Protein AF-A0AAV3X6E5-F1 (afdb_monomer_lite)

pLDDT: mean 85.11, std 15.81, range [45.75, 98.31]

InterPro domains:
  IPR008024 YiaAB two helix [PF05360] (26-78)
  IPR038972 Inner membrane protein YiaA-like [PTHR37290] (14-85)

Radius of gyration: 26.8 Å; chains: 1; bounding box: 72×26×72 Å

Secondary structure (DSSP, 8-state):
--------------------PPPHHHHHHHHHHHHHHHHHHHHHHHH-SS-HHHHHHHHHHHHHHHHHHHHHHHHHHHHHHHHHHHHHHHHHHHHHHHHHT----

Foldseek 3Di:
DDDDPPDDPPDDPLPPPPPDDDDPVVVVVVVVVVCCVLVVQLVVLVPDPDDPVVSVVVVCVSVVVVVVVVVVVVVVVVVVVVVVVVVSVVSVVVVVVCVVPVPPD

Structure (mmCIF, N/CA/C/O backbone):
data_AF-A0AAV3X6E5-F1
#
_entry.id   AF-A0AAV3X6E5-F1
#
loop_
_atom_site.group_PDB
_atom_site.id
_atom_site.type_symbol
_atom_site.label_atom_id
_atom_site.label_alt_id
_atom_site.label_comp_id
_atom_site.label_asym_id
_atom_site.label_entity_id
_atom_site.label_seq_id
_atom_site.pdbx_PDB_ins_code
_atom_site.Cartn_x
_atom_site.Cartn_y
_atom_site.Cartn_z
_atom_site.occupancy
_atom_site.B_iso_or_equiv
_atom_site.auth_seq_id
_atom_site.auth_comp_id
_atom_site.auth_asym_id
_atom_site.auth_atom_id
_atom_site.pdbx_PDB_model_num
ATOM 1 N N . MET A 1 1 ? -55.023 10.801 42.285 1.00 50.31 1 MET A N 1
ATOM 2 C CA . MET A 1 1 ? -53.766 10.156 42.726 1.00 50.31 1 MET A CA 1
ATOM 3 C C . MET A 1 1 ? -52.941 9.845 41.483 1.00 50.31 1 MET A C 1
ATOM 5 O O . MET A 1 1 ? -53.513 9.258 40.571 1.00 50.31 1 MET A O 1
ATOM 9 N N . PRO A 1 2 ? -51.678 10.292 41.381 1.00 59.62 2 PRO A N 1
ATOM 10 C CA . PRO A 1 2 ? -50.858 10.106 40.189 1.00 59.62 2 PRO A CA 1
ATOM 11 C C . PRO A 1 2 ? -50.131 8.758 40.267 1.00 59.62 2 PRO A C 1
ATOM 13 O O . PRO A 1 2 ? -49.518 8.453 41.285 1.00 59.62 2 PRO A O 1
ATOM 16 N N . THR A 1 3 ? -50.178 7.946 39.213 1.00 57.16 3 THR A N 1
ATOM 17 C CA . THR A 1 3 ? -49.302 6.772 39.085 1.00 57.16 3 THR A 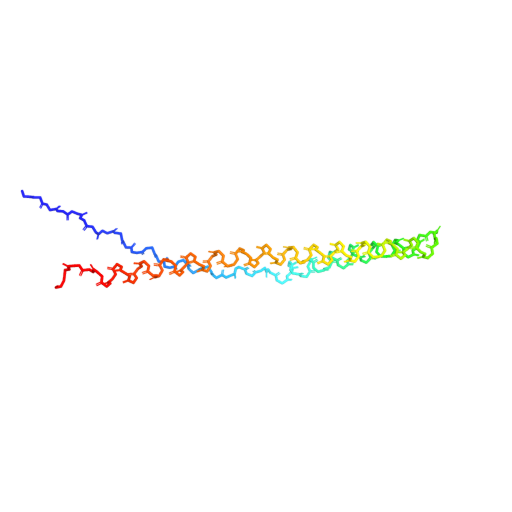CA 1
ATOM 18 C C . THR A 1 3 ? -48.313 7.028 37.960 1.00 57.16 3 THR A C 1
ATOM 20 O O . THR A 1 3 ? -48.637 7.059 36.776 1.00 57.16 3 THR A O 1
ATOM 23 N N . THR A 1 4 ? -47.088 7.291 38.389 1.00 53.00 4 THR A N 1
ATOM 24 C CA . THR A 1 4 ? -45.866 7.470 37.618 1.00 53.00 4 THR A CA 1
ATOM 25 C C . THR A 1 4 ? -45.574 6.241 36.752 1.00 53.00 4 THR A C 1
ATOM 27 O O . THR A 1 4 ? -45.124 5.215 37.253 1.00 53.00 4 THR A O 1
ATOM 30 N N . GLN A 1 5 ? -45.783 6.358 35.439 1.00 56.62 5 GLN A N 1
ATOM 31 C CA . GLN A 1 5 ? -45.262 5.444 34.407 1.00 56.62 5 GLN A CA 1
ATOM 32 C C . GLN A 1 5 ? -43.782 5.749 34.112 1.00 56.62 5 GLN A C 1
ATOM 34 O O . GLN A 1 5 ? -43.372 5.993 32.977 1.00 56.62 5 GLN A O 1
ATOM 39 N N . THR A 1 6 ? -42.965 5.797 35.157 1.00 60.34 6 THR A N 1
ATOM 40 C CA . THR A 1 6 ? -41.515 5.904 35.032 1.00 60.34 6 THR A CA 1
ATOM 41 C C . THR A 1 6 ? -40.927 4.494 34.914 1.00 60.34 6 THR A C 1
ATOM 43 O O . THR A 1 6 ? -41.321 3.585 35.636 1.00 60.34 6 THR A O 1
ATOM 46 N N . TYR A 1 7 ? -39.955 4.336 34.007 1.00 55.59 7 TYR A N 1
ATOM 47 C CA . TYR A 1 7 ? -39.039 3.187 33.883 1.00 55.59 7 TYR A CA 1
ATOM 48 C C . TYR A 1 7 ? -39.488 1.964 33.056 1.00 55.59 7 TYR A C 1
ATOM 50 O O . TYR A 1 7 ? -39.488 0.833 33.528 1.00 55.59 7 TYR A O 1
ATOM 58 N N . ARG A 1 8 ? -39.685 2.140 31.741 1.00 57.09 8 ARG A N 1
ATOM 59 C CA . ARG A 1 8 ? -39.415 1.062 30.763 1.00 57.09 8 ARG A CA 1
ATOM 60 C C . ARG A 1 8 ? -38.483 1.542 29.650 1.00 57.09 8 ARG A C 1
ATOM 62 O O . ARG A 1 8 ? -38.814 1.503 28.472 1.00 57.09 8 ARG A O 1
ATOM 69 N N . LYS A 1 9 ? -37.278 1.975 30.023 1.00 52.62 9 LYS A N 1
ATOM 70 C CA . LYS A 1 9 ? -36.121 1.902 29.123 1.00 52.62 9 LYS A CA 1
ATOM 71 C C . LYS A 1 9 ? -35.418 0.591 29.455 1.00 52.62 9 LYS A C 1
ATOM 73 O O . LYS A 1 9 ? -34.484 0.561 30.245 1.00 52.62 9 LYS A O 1
ATOM 78 N N . ALA A 1 10 ? -35.953 -0.507 28.921 1.00 59.31 10 ALA A N 1
ATOM 79 C CA . ALA A 1 10 ? -35.198 -1.750 28.851 1.00 59.31 10 ALA A CA 1
ATOM 80 C C . ALA A 1 10 ? -33.848 -1.401 28.210 1.00 59.31 10 ALA A C 1
ATOM 82 O O . ALA A 1 10 ? -33.834 -0.775 27.144 1.00 59.31 10 ALA A O 1
ATOM 83 N N . GLY A 1 11 ? -32.752 -1.689 28.918 1.00 54.25 11 GLY A N 1
ATOM 84 C CA . GLY A 1 11 ? -31.398 -1.427 28.450 1.00 54.25 11 GLY A CA 1
ATOM 85 C C . GLY A 1 11 ? -31.273 -1.879 27.003 1.00 54.25 11 GLY A C 1
ATOM 86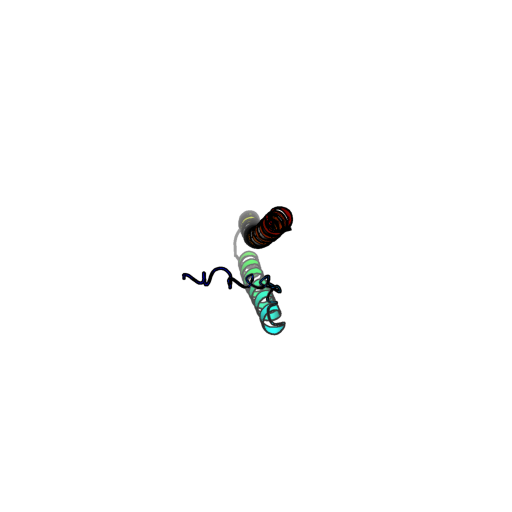 O O . GLY A 1 11 ? -31.710 -2.979 26.655 1.00 54.25 11 GLY A O 1
ATOM 87 N N . LYS A 1 12 ? -30.764 -0.992 26.140 1.00 57.88 12 LYS A N 1
ATOM 88 C CA . LYS A 1 12 ? -30.438 -1.362 24.761 1.00 57.88 12 LYS A CA 1
ATOM 89 C C . LYS A 1 12 ? -29.575 -2.625 24.864 1.00 57.88 12 LYS A C 1
ATOM 91 O O . LYS A 1 12 ? -28.555 -2.560 25.547 1.00 57.88 12 LYS A O 1
ATOM 96 N N . PRO A 1 13 ? -29.976 -3.759 24.264 1.00 56.97 13 PRO A N 1
ATOM 97 C CA . PRO A 1 13 ? -29.143 -4.948 24.307 1.00 56.97 13 PRO A CA 1
ATOM 98 C C . PRO A 1 13 ? -27.778 -4.569 23.739 1.00 56.97 13 PRO A C 1
ATOM 100 O O . PRO A 1 13 ? -27.731 -3.896 22.705 1.00 56.97 13 PRO A O 1
ATOM 103 N N . MET A 1 14 ? -26.698 -4.963 24.425 1.00 59.47 14 MET A N 1
ATOM 104 C CA . MET A 1 14 ? -25.329 -4.784 23.941 1.00 59.47 14 MET A CA 1
ATOM 105 C C . MET A 1 14 ? -25.289 -5.205 22.471 1.00 59.47 14 MET A C 1
ATOM 107 O O . MET A 1 14 ? -25.445 -6.388 22.157 1.00 59.47 14 MET A O 1
ATOM 111 N N . GLN A 1 15 ? -25.154 -4.236 21.560 1.00 64.06 15 GLN A N 1
ATOM 112 C CA . GLN A 1 15 ? -25.094 -4.527 20.135 1.00 64.06 15 GLN A CA 1
ATOM 113 C C . GLN A 1 15 ? -23.830 -5.349 19.896 1.00 64.06 15 GLN A C 1
ATOM 115 O O . GLN A 1 15 ? -22.709 -4.839 19.926 1.00 64.06 15 GLN A O 1
ATOM 120 N N . ASN A 1 16 ? -24.014 -6.652 19.691 1.00 57.66 16 ASN A N 1
ATOM 121 C CA . ASN A 1 16 ? -22.951 -7.548 19.274 1.00 57.66 16 ASN A CA 1
ATOM 122 C C . ASN A 1 16 ? -22.565 -7.183 17.839 1.00 57.66 16 ASN A C 1
ATOM 124 O O . ASN A 1 16 ? -23.138 -7.682 16.875 1.00 57.66 16 ASN A O 1
ATOM 128 N N . LEU A 1 17 ? -21.587 -6.288 17.699 1.00 62.53 17 LEU A N 1
ATOM 129 C CA . LEU A 1 17 ? -20.875 -6.070 16.446 1.00 62.53 17 LEU A CA 1
ATOM 130 C C . LEU A 1 17 ? -19.970 -7.280 16.199 1.00 62.53 17 LEU A C 1
ATOM 132 O O . LEU A 1 17 ? -18.761 -7.221 16.416 1.00 62.53 17 LEU A O 1
ATOM 136 N N . THR A 1 18 ? -20.551 -8.401 15.775 1.00 69.56 18 THR A N 1
ATOM 137 C CA . THR A 1 18 ? -19.764 -9.464 15.151 1.00 69.56 18 THR A CA 1
ATOM 138 C C . THR A 1 18 ? -19.088 -8.869 13.917 1.00 69.56 18 THR A C 1
ATOM 140 O O . THR A 1 18 ? -19.796 -8.315 13.070 1.00 69.56 18 THR A O 1
ATOM 143 N N . PRO A 1 19 ? -17.749 -8.933 13.797 1.00 6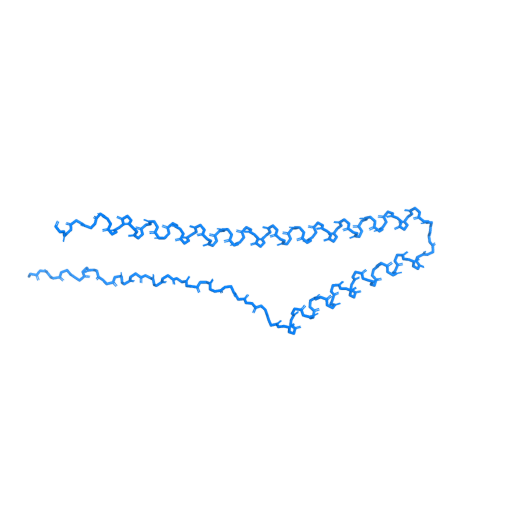9.50 19 PRO A N 1
ATOM 144 C CA . PRO A 1 19 ? -17.064 -8.459 12.605 1.00 69.50 19 PRO A CA 1
ATOM 145 C C . PRO A 1 19 ? -17.649 -9.163 11.380 1.00 69.50 19 PRO A C 1
ATOM 147 O O . PRO A 1 19 ? -17.593 -10.391 11.286 1.00 69.50 19 PRO A O 1
ATOM 150 N N . GLN A 1 20 ? -18.248 -8.399 10.464 1.00 78.00 20 GLN A N 1
ATOM 151 C CA . GLN A 1 20 ? -18.723 -8.953 9.203 1.00 78.00 20 GLN A CA 1
ATOM 152 C C . GLN A 1 20 ? -17.499 -9.397 8.404 1.00 78.00 20 GLN A C 1
ATOM 154 O O . GLN A 1 20 ? -16.641 -8.581 8.068 1.00 78.00 20 GLN A O 1
ATOM 159 N N . LYS A 1 21 ? -17.395 -10.703 8.157 1.00 84.94 21 LYS A N 1
ATOM 160 C CA . LYS A 1 21 ? -16.353 -11.277 7.310 1.00 84.94 21 LYS A CA 1
ATOM 161 C C . LYS A 1 21 ? -16.831 -11.266 5.867 1.00 84.94 21 LYS A C 1
ATOM 163 O O . LYS A 1 21 ? -17.959 -11.670 5.591 1.00 84.94 21 LYS A O 1
ATOM 168 N N . ASP A 1 22 ? -15.961 -10.833 4.967 1.00 92.25 22 ASP A N 1
ATOM 169 C CA . ASP A 1 22 ? -16.221 -10.914 3.535 1.00 92.25 22 ASP A CA 1
ATOM 170 C C . ASP A 1 22 ? -16.272 -12.378 3.070 1.00 92.25 22 ASP A C 1
ATOM 172 O O . ASP A 1 22 ? -15.639 -13.265 3.651 1.00 92.25 22 ASP A O 1
ATOM 176 N N . THR A 1 23 ? -17.024 -12.644 2.002 1.00 96.06 23 THR A N 1
ATOM 177 C CA . THR A 1 23 ? -17.103 -13.979 1.394 1.00 96.06 23 THR A CA 1
ATOM 178 C C . THR A 1 23 ? -15.752 -14.386 0.797 1.00 96.06 23 THR A C 1
ATOM 180 O O . THR A 1 23 ? -15.045 -13.559 0.225 1.00 96.06 23 THR A O 1
ATOM 183 N N . ALA A 1 24 ? -15.419 -15.681 0.840 1.00 95.12 24 ALA A N 1
ATOM 184 C CA . ALA A 1 24 ? -14.180 -16.212 0.260 1.00 95.12 24 ALA A CA 1
ATOM 185 C C . ALA A 1 24 ? -13.981 -15.817 -1.218 1.00 95.12 24 ALA A C 1
ATOM 187 O O . ALA A 1 24 ? -12.876 -15.453 -1.611 1.00 95.12 24 ALA A O 1
ATOM 188 N N . ALA A 1 25 ? -15.055 -15.812 -2.016 1.00 96.44 25 ALA A N 1
ATOM 189 C CA . ALA A 1 25 ? -15.020 -15.376 -3.414 1.00 96.44 25 ALA A CA 1
ATOM 190 C C . ALA A 1 25 ? -14.563 -13.913 -3.567 1.00 96.44 25 ALA A C 1
ATOM 192 O O . ALA A 1 25 ? -13.719 -13.616 -4.411 1.00 96.44 25 ALA A O 1
ATOM 193 N N . TRP A 1 26 ? -15.063 -13.014 -2.713 1.00 97.06 26 TRP A N 1
ATOM 194 C CA . TRP A 1 26 ? -14.664 -11.605 -2.716 1.00 97.06 26 TRP A CA 1
ATOM 195 C C . TRP A 1 26 ? -13.196 -11.434 -2.324 1.00 97.06 26 TRP A C 1
ATOM 197 O O . TRP A 1 26 ? -12.456 -10.707 -2.982 1.00 97.06 26 TRP A O 1
ATOM 207 N N . ILE A 1 27 ? -12.747 -12.160 -1.296 1.00 96.31 27 ILE A N 1
ATOM 208 C CA . ILE A 1 27 ? -11.345 -12.141 -0.859 1.00 96.31 27 ILE A CA 1
ATOM 209 C C . ILE A 1 27 ? -10.425 -12.550 -2.017 1.00 96.31 27 ILE A C 1
ATOM 211 O O . ILE A 1 27 ? -9.453 -11.853 -2.304 1.00 96.31 27 ILE A O 1
ATOM 215 N N . ILE A 1 28 ? -10.755 -13.635 -2.724 1.00 97.75 28 ILE A N 1
ATOM 216 C CA . ILE A 1 28 ? -9.986 -14.100 -3.888 1.00 97.75 28 ILE A CA 1
ATOM 217 C C . ILE A 1 28 ? -9.964 -13.039 -4.994 1.00 97.75 28 ILE A C 1
ATOM 219 O O . ILE A 1 28 ? -8.899 -12.759 -5.541 1.00 97.75 28 ILE A O 1
ATOM 223 N N . GLN A 1 29 ? -11.104 -12.414 -5.303 1.00 98.00 29 GLN A N 1
ATOM 224 C CA . GLN A 1 29 ? -11.189 -11.368 -6.326 1.00 98.00 29 GLN A CA 1
ATOM 225 C C . GLN A 1 29 ? -10.294 -10.164 -6.002 1.00 98.00 29 GLN A C 1
ATOM 227 O O . GLN A 1 29 ? -9.600 -9.657 -6.888 1.00 98.00 29 GLN A O 1
ATOM 232 N N . VAL A 1 30 ? -10.294 -9.703 -4.750 1.00 96.69 30 VAL A N 1
ATOM 233 C CA . VAL A 1 30 ? -9.452 -8.582 -4.308 1.00 96.69 30 VAL A CA 1
ATOM 234 C C . VAL A 1 30 ? -7.971 -8.920 -4.489 1.00 96.69 30 VAL A C 1
ATOM 236 O O . VAL A 1 30 ? -7.232 -8.127 -5.075 1.00 96.69 30 VAL A O 1
ATOM 239 N N . TRP A 1 31 ? -7.545 -10.115 -4.071 1.00 97.44 31 TRP A N 1
ATOM 240 C CA . TRP A 1 31 ? -6.164 -10.574 -4.255 1.00 97.44 31 TRP A CA 1
ATOM 241 C C . TRP A 1 31 ? -5.778 -10.711 -5.728 1.00 97.44 31 TRP A C 1
ATOM 243 O O . TRP A 1 31 ? -4.717 -10.233 -6.128 1.00 97.44 31 TRP A O 1
ATOM 253 N N . ALA A 1 32 ? -6.644 -11.307 -6.547 1.00 98.19 32 ALA A N 1
ATOM 254 C CA . ALA A 1 32 ? -6.411 -11.452 -7.980 1.00 98.19 32 ALA A CA 1
ATOM 255 C C . ALA A 1 32 ? -6.259 -10.085 -8.666 1.00 98.19 32 ALA A C 1
ATOM 257 O O . ALA A 1 32 ? -5.325 -9.882 -9.440 1.00 98.19 32 ALA A O 1
ATOM 258 N N . SER A 1 33 ? -7.128 -9.128 -8.331 1.00 97.75 33 SER A N 1
ATOM 259 C CA . SER A 1 33 ? -7.101 -7.772 -8.895 1.00 97.75 33 SER A CA 1
ATOM 260 C C . SER A 1 33 ? -5.832 -7.018 -8.496 1.00 97.75 33 SER A C 1
ATOM 262 O O . SER A 1 33 ? -5.219 -6.345 -9.325 1.00 97.75 33 SER A O 1
ATOM 264 N N . PHE A 1 34 ? -5.407 -7.158 -7.238 1.00 97.56 34 PHE A N 1
ATOM 265 C CA . PHE A 1 34 ? -4.175 -6.553 -6.744 1.00 97.56 34 PHE A CA 1
ATOM 266 C C . PHE A 1 34 ? -2.938 -7.112 -7.458 1.00 97.56 34 PHE A C 1
ATOM 268 O O . PHE A 1 34 ? -2.131 -6.339 -7.972 1.00 97.56 34 PHE A O 1
ATOM 275 N N . ILE A 1 35 ? -2.816 -8.443 -7.543 1.00 98.00 35 ILE A N 1
ATOM 276 C CA . ILE A 1 35 ? -1.687 -9.109 -8.209 1.00 98.00 35 ILE A CA 1
ATOM 277 C C . ILE A 1 35 ? -1.646 -8.739 -9.692 1.00 98.00 35 ILE A C 1
ATOM 279 O O . ILE A 1 35 ? -0.576 -8.424 -10.210 1.00 98.00 35 ILE A O 1
ATOM 283 N N . LEU A 1 36 ? -2.800 -8.725 -10.364 1.00 98.31 36 LEU A N 1
ATOM 284 C CA . LEU A 1 36 ? -2.887 -8.363 -11.775 1.00 98.31 36 LEU A CA 1
ATOM 285 C C . LEU A 1 36 ? -2.467 -6.907 -12.012 1.00 98.31 36 LEU A C 1
ATOM 287 O O . LEU A 1 36 ? -1.665 -6.645 -12.902 1.00 98.31 36 LEU A O 1
ATOM 291 N N . SER A 1 37 ? -2.955 -5.967 -11.199 1.00 97.81 37 SER A N 1
ATOM 292 C CA . SER A 1 37 ? -2.624 -4.540 -11.323 1.00 97.81 37 SER A CA 1
ATOM 293 C C . SER A 1 37 ? -1.145 -4.256 -11.034 1.00 97.81 37 SER A C 1
ATOM 295 O O . SER A 1 37 ? -0.442 -3.649 -11.851 1.00 97.81 37 SER A O 1
ATOM 297 N N . PHE A 1 38 ? -0.641 -4.749 -9.899 1.00 98.06 38 PHE A N 1
ATOM 298 C CA . PHE A 1 38 ? 0.758 -4.582 -9.510 1.00 98.06 38 PHE A CA 1
ATOM 299 C C . PHE A 1 38 ? 1.699 -5.256 -10.514 1.00 98.06 38 PHE A C 1
ATOM 301 O O . PHE A 1 38 ? 2.653 -4.636 -10.984 1.00 98.06 38 PHE A O 1
ATOM 308 N N . GLY A 1 39 ? 1.393 -6.500 -10.893 1.00 97.94 39 GLY A N 1
ATOM 309 C CA . GLY A 1 39 ? 2.165 -7.279 -11.856 1.00 97.94 39 GLY A CA 1
ATOM 310 C C . GLY A 1 39 ? 2.172 -6.654 -13.247 1.00 97.94 39 GLY A C 1
ATOM 311 O O . GLY A 1 39 ? 3.238 -6.520 -13.840 1.00 97.94 39 GLY A O 1
ATOM 312 N N . SER A 1 40 ? 1.020 -6.194 -13.746 1.00 98.06 40 SER A N 1
ATOM 313 C CA . SER A 1 40 ? 0.928 -5.502 -15.038 1.00 98.06 40 SER A CA 1
ATOM 314 C C . SER A 1 40 ? 1.751 -4.215 -15.050 1.00 98.06 40 SER A C 1
ATOM 316 O O . SER A 1 40 ? 2.433 -3.930 -16.033 1.00 98.06 40 SER A O 1
ATOM 318 N N . THR A 1 41 ? 1.729 -3.442 -13.961 1.00 97.75 41 THR A N 1
ATOM 319 C CA . THR A 1 41 ? 2.513 -2.202 -13.862 1.00 97.75 41 THR A CA 1
ATOM 320 C C . THR A 1 41 ? 4.010 -2.501 -13.800 1.00 97.75 41 THR A C 1
ATOM 322 O O . THR A 1 41 ? 4.791 -1.901 -14.537 1.00 97.75 41 THR A O 1
ATOM 325 N N . ALA A 1 42 ? 4.420 -3.469 -12.975 1.00 97.38 42 ALA A N 1
ATOM 326 C CA . ALA A 1 42 ? 5.812 -3.901 -12.877 1.00 97.38 42 ALA A CA 1
ATOM 327 C C . ALA A 1 42 ? 6.338 -4.454 -14.214 1.00 97.38 42 ALA A C 1
ATOM 329 O O . ALA A 1 42 ? 7.452 -4.132 -14.625 1.00 97.38 42 ALA A O 1
ATOM 330 N N . MET A 1 43 ? 5.514 -5.224 -14.930 1.00 97.94 43 MET A N 1
ATOM 331 C CA . MET A 1 43 ? 5.815 -5.716 -16.273 1.00 97.94 43 MET A CA 1
ATOM 332 C C . MET A 1 43 ? 5.985 -4.560 -17.270 1.00 97.94 43 MET A C 1
ATOM 334 O O . MET A 1 43 ? 6.953 -4.547 -18.027 1.00 97.94 43 MET A O 1
ATOM 338 N N . GLY A 1 44 ? 5.108 -3.552 -17.227 1.00 96.88 44 GLY A N 1
ATOM 339 C CA . GLY A 1 44 ? 5.236 -2.342 -18.043 1.00 96.88 44 GLY A CA 1
ATOM 340 C C . GLY A 1 44 ? 6.549 -1.590 -17.796 1.00 96.88 44 GLY A C 1
ATOM 341 O O . GLY A 1 44 ? 7.215 -1.183 -18.746 1.00 96.88 44 GLY A O 1
ATOM 342 N N . ILE A 1 45 ? 6.974 -1.475 -16.534 1.00 96.50 45 ILE A N 1
ATOM 343 C CA . ILE A 1 45 ? 8.272 -0.875 -16.175 1.00 96.50 45 ILE A CA 1
ATOM 344 C C . ILE A 1 45 ? 9.435 -1.717 -16.727 1.00 96.50 45 ILE A C 1
ATOM 346 O O . ILE A 1 45 ? 10.413 -1.163 -17.235 1.00 96.50 45 ILE A O 1
ATOM 350 N N . ALA A 1 46 ? 9.339 -3.049 -16.671 1.00 95.38 46 ALA A N 1
ATOM 351 C CA . ALA A 1 46 ? 10.389 -3.941 -17.162 1.00 95.38 46 ALA A CA 1
ATOM 352 C C . ALA A 1 46 ? 10.612 -3.809 -18.680 1.00 95.38 46 ALA A C 1
ATOM 354 O O . ALA A 1 46 ? 11.763 -3.700 -19.121 1.00 95.38 46 ALA A O 1
ATOM 355 N N . TYR A 1 47 ? 9.529 -3.747 -19.463 1.00 96.81 47 TYR A N 1
ATOM 356 C CA . TYR A 1 47 ? 9.576 -3.643 -20.928 1.00 96.81 47 TYR A CA 1
ATOM 357 C C . TYR A 1 47 ? 9.800 -2.222 -21.466 1.00 96.81 47 TYR A C 1
ATOM 359 O O . TYR A 1 47 ? 9.974 -2.052 -22.672 1.00 96.81 47 TYR A O 1
ATOM 367 N N . LEU A 1 48 ? 9.843 -1.201 -20.606 1.00 95.81 48 LEU A N 1
ATOM 368 C CA . LEU A 1 48 ? 10.096 0.175 -21.031 1.00 95.81 48 LEU A CA 1
ATOM 369 C C . LEU A 1 48 ? 11.504 0.302 -21.668 1.00 95.81 48 LEU A C 1
ATOM 371 O O . LEU A 1 48 ? 12.482 -0.149 -21.060 1.00 95.81 48 LEU A O 1
ATOM 375 N N . PRO A 1 49 ? 11.664 0.918 -22.855 1.00 95.62 49 PR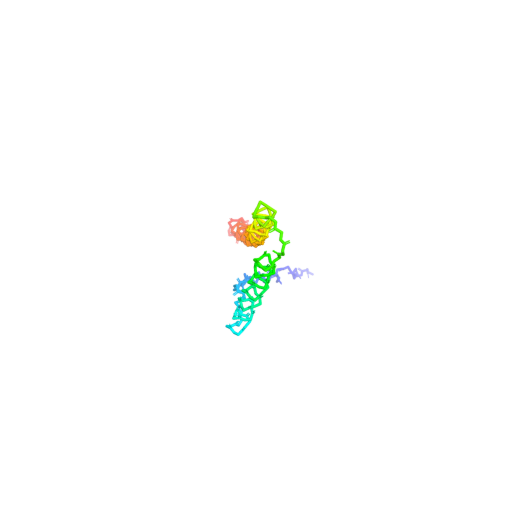O A N 1
ATOM 376 C CA . PRO A 1 49 ? 12.969 1.095 -23.497 1.00 95.62 49 PRO A CA 1
ATOM 377 C C . PRO A 1 49 ? 13.707 2.320 -22.926 1.00 95.62 49 PRO A C 1
ATOM 379 O O . PRO A 1 49 ? 13.927 3.308 -23.617 1.00 95.62 49 PRO A O 1
ATOM 382 N N . VAL A 1 50 ? 14.049 2.270 -21.636 1.00 96.19 50 VAL A N 1
ATOM 383 C CA . VAL A 1 50 ? 14.763 3.339 -20.911 1.00 96.19 50 VAL A CA 1
ATOM 384 C C . VAL A 1 50 ? 15.915 2.775 -20.080 1.00 96.19 50 VAL A C 1
ATOM 386 O O . VAL A 1 50 ? 15.984 1.566 -19.836 1.00 96.19 50 VAL A O 1
ATOM 389 N N . ASP A 1 51 ? 16.781 3.663 -19.595 1.00 96.00 51 ASP A N 1
ATOM 390 C CA . ASP A 1 51 ? 17.912 3.307 -18.741 1.00 96.00 51 ASP A CA 1
ATOM 391 C C . ASP A 1 51 ? 17.480 2.636 -17.430 1.00 96.00 51 ASP A C 1
ATOM 393 O O . ASP A 1 51 ? 16.442 2.951 -16.836 1.00 96.00 51 ASP A O 1
ATOM 397 N N . GLY A 1 52 ? 18.330 1.737 -16.925 1.00 94.81 52 GLY A N 1
ATOM 398 C CA . GLY A 1 52 ? 18.065 0.986 -15.694 1.00 94.81 52 GLY A CA 1
ATOM 399 C C . GLY A 1 52 ? 17.828 1.873 -14.468 1.00 94.81 52 GLY A C 1
ATOM 400 O O . GLY A 1 52 ? 17.022 1.525 -13.608 1.00 94.81 52 GLY A O 1
AT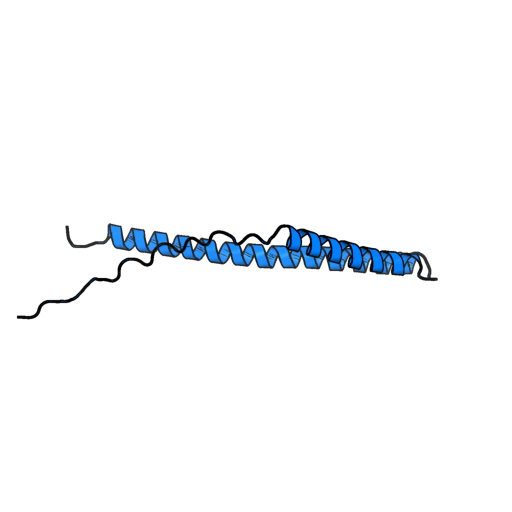OM 401 N N . TRP A 1 53 ? 18.455 3.052 -14.415 1.00 96.31 53 TRP A N 1
ATOM 402 C CA . TRP A 1 53 ? 18.241 4.027 -13.343 1.00 96.31 53 TRP A CA 1
ATOM 403 C C . TRP A 1 53 ? 16.794 4.537 -13.296 1.00 96.31 53 TRP A C 1
ATOM 405 O O . TRP A 1 53 ? 16.182 4.579 -12.229 1.00 96.31 53 TRP A O 1
ATOM 415 N N . VAL A 1 54 ? 16.216 4.865 -14.457 1.00 96.94 54 VAL A N 1
ATOM 416 C CA . VAL A 1 54 ? 14.828 5.340 -14.561 1.00 96.94 54 VAL A CA 1
ATOM 417 C C . VAL A 1 54 ? 13.860 4.227 -14.165 1.00 96.94 54 VAL A C 1
ATOM 419 O O . VAL A 1 54 ? 12.936 4.465 -13.388 1.00 96.94 54 VAL A O 1
ATOM 422 N N . LYS A 1 55 ? 14.116 2.987 -14.607 1.00 96.75 55 LYS A N 1
ATOM 423 C CA . LYS A 1 55 ? 13.336 1.815 -14.169 1.00 96.75 55 LYS A CA 1
ATOM 424 C C . LYS A 1 55 ? 13.404 1.625 -12.655 1.00 96.75 55 LYS A C 1
ATOM 426 O O . LYS A 1 55 ? 12.378 1.370 -12.028 1.00 96.75 55 LYS A O 1
ATOM 431 N N . GLY A 1 56 ? 14.590 1.790 -12.068 1.00 96.62 56 GLY A N 1
ATOM 432 C CA . GLY A 1 56 ? 14.802 1.733 -10.623 1.00 96.62 56 GLY A CA 1
ATOM 433 C C . GLY A 1 56 ? 13.994 2.793 -9.876 1.00 96.62 56 GLY A C 1
ATOM 434 O O . GLY A 1 56 ? 13.282 2.462 -8.931 1.00 96.62 56 GLY A O 1
ATOM 435 N N . PHE A 1 57 ? 14.025 4.046 -10.337 1.00 97.50 57 PHE A N 1
ATOM 436 C CA . PHE A 1 57 ? 13.221 5.131 -9.768 1.00 97.50 57 PHE A CA 1
ATOM 437 C C . PHE A 1 57 ? 11.715 4.831 -9.819 1.00 97.50 57 PHE A C 1
ATOM 439 O O . PHE A 1 57 ? 11.024 4.953 -8.807 1.00 97.50 57 PHE A O 1
ATOM 446 N N . MET A 1 58 ? 11.213 4.361 -10.966 1.00 97.56 58 MET A N 1
ATOM 447 C CA . MET A 1 58 ? 9.807 3.974 -11.116 1.00 97.56 58 MET A CA 1
ATOM 448 C C . MET A 1 58 ? 9.4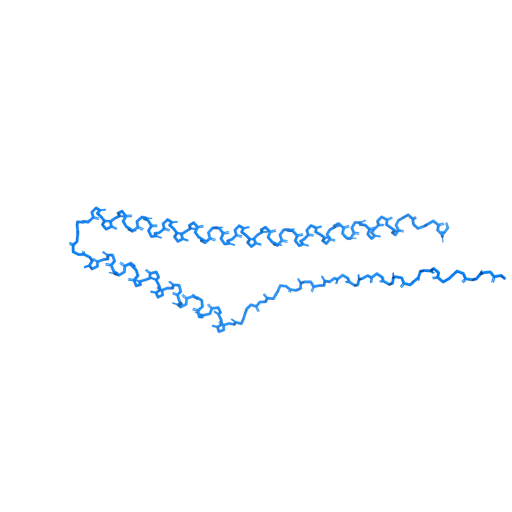33 2.788 -10.218 1.00 97.56 58 MET A C 1
ATOM 450 O O . MET A 1 58 ? 8.367 2.797 -9.606 1.00 97.56 58 MET A O 1
ATOM 454 N N . GLY A 1 59 ? 10.310 1.788 -10.095 1.00 97.25 59 GLY A N 1
ATOM 455 C CA . GLY A 1 59 ? 10.109 0.637 -9.214 1.00 97.25 59 GLY A CA 1
ATOM 456 C C . GLY A 1 59 ? 10.071 1.024 -7.733 1.00 97.25 59 GLY A C 1
ATOM 457 O O . GLY A 1 59 ? 9.194 0.565 -6.997 1.00 97.25 59 GLY A O 1
ATOM 458 N N . MET A 1 60 ? 10.967 1.915 -7.296 1.00 98.06 60 MET A N 1
ATOM 459 C CA . MET A 1 60 ? 10.935 2.477 -5.941 1.00 98.06 60 MET A CA 1
ATOM 460 C C . MET A 1 60 ? 9.627 3.232 -5.684 1.00 98.06 60 MET A C 1
ATOM 462 O O . MET A 1 60 ? 8.982 2.993 -4.668 1.00 98.06 60 MET A O 1
ATOM 466 N N . GLY A 1 61 ? 9.191 4.082 -6.621 1.00 97.88 61 GLY A N 1
ATOM 467 C CA . GLY A 1 61 ? 7.911 4.788 -6.519 1.00 97.88 61 GLY A CA 1
ATOM 468 C C . GLY A 1 61 ? 6.719 3.833 -6.418 1.00 97.88 61 GLY A C 1
ATOM 469 O O . GLY A 1 61 ? 5.916 3.948 -5.496 1.00 97.88 61 GLY A O 1
ATOM 470 N N . LEU A 1 62 ? 6.642 2.836 -7.306 1.00 98.00 62 LEU A N 1
ATOM 471 C CA . LEU A 1 62 ? 5.578 1.828 -7.307 1.00 98.00 62 LEU A CA 1
ATOM 472 C C . LEU A 1 62 ? 5.504 1.080 -5.968 1.00 98.00 62 LEU A C 1
ATOM 474 O O . LEU A 1 62 ? 4.440 0.997 -5.355 1.00 98.00 62 LEU A O 1
ATOM 478 N N . THR A 1 63 ? 6.633 0.547 -5.500 1.00 97.62 63 THR A N 1
ATOM 479 C CA . THR A 1 63 ? 6.695 -0.223 -4.247 1.00 97.62 63 THR A CA 1
ATOM 480 C C . THR A 1 63 ? 6.382 0.638 -3.026 1.00 97.62 63 THR A C 1
ATOM 482 O O . THR A 1 63 ? 5.596 0.220 -2.173 1.00 97.62 63 THR A O 1
ATOM 485 N N . PHE A 1 64 ? 6.921 1.857 -2.962 1.00 98.06 64 PHE A N 1
ATOM 486 C CA . PHE A 1 64 ? 6.671 2.780 -1.861 1.00 98.06 64 PHE A CA 1
ATOM 487 C C . PHE A 1 64 ? 5.205 3.222 -1.804 1.00 98.06 64 PHE A C 1
ATOM 489 O O . PHE A 1 64 ? 4.596 3.165 -0.734 1.00 98.06 64 PHE A O 1
ATOM 496 N N . THR A 1 65 ? 4.601 3.601 -2.934 1.00 98.25 65 THR A N 1
ATOM 497 C CA . THR A 1 65 ? 3.184 3.996 -3.003 1.00 98.25 65 THR A CA 1
ATOM 498 C C . THR A 1 65 ? 2.252 2.848 -2.613 1.00 98.25 65 THR A C 1
ATOM 500 O O . THR A 1 65 ? 1.304 3.053 -1.852 1.00 98.25 65 THR A O 1
ATOM 503 N N . VAL A 1 66 ? 2.522 1.624 -3.073 1.00 97.88 66 VAL A N 1
ATOM 504 C CA . VAL A 1 66 ? 1.723 0.445 -2.701 1.00 97.88 66 VAL A CA 1
ATOM 505 C C . VAL A 1 66 ? 1.861 0.136 -1.208 1.00 97.88 66 VAL A C 1
ATOM 507 O O . VAL A 1 66 ? 0.852 -0.008 -0.517 1.00 97.88 66 VAL A O 1
ATOM 510 N N . GLY A 1 67 ? 3.087 0.102 -0.678 1.00 97.69 67 GLY A N 1
ATOM 511 C CA . GLY A 1 67 ? 3.339 -0.164 0.743 1.00 97.69 67 GLY A CA 1
ATOM 512 C C . GLY A 1 67 ? 2.715 0.881 1.678 1.00 97.69 67 GLY A C 1
ATOM 513 O O . GLY A 1 67 ? 2.117 0.534 2.702 1.00 97.69 67 GLY A O 1
ATOM 514 N N . SER A 1 68 ? 2.781 2.161 1.303 1.00 98.25 68 SER A N 1
ATOM 515 C CA . SER A 1 68 ? 2.150 3.251 2.059 1.00 98.25 68 SER A CA 1
ATOM 516 C C . SER A 1 68 ? 0.621 3.213 1.971 1.00 98.25 68 SER A C 1
ATOM 518 O O . SER A 1 68 ? -0.037 3.432 2.985 1.00 98.25 68 SER A O 1
ATOM 520 N N . SER A 1 69 ? 0.043 2.830 0.828 1.00 97.94 69 SER A N 1
ATOM 521 C CA . SER A 1 69 ? -1.411 2.634 0.691 1.00 97.94 69 SER A CA 1
ATOM 522 C C . SER A 1 69 ? -1.935 1.506 1.588 1.00 97.94 69 SER A C 1
ATOM 524 O O . SER A 1 69 ? -2.970 1.662 2.235 1.00 97.94 69 SER A O 1
ATOM 526 N N . LEU A 1 70 ? -1.205 0.386 1.685 1.00 96.88 70 LEU A N 1
ATOM 527 C CA . LEU A 1 70 ? -1.557 -0.724 2.581 1.00 96.88 70 LEU A CA 1
ATOM 528 C C . LEU A 1 70 ? -1.445 -0.323 4.057 1.00 96.88 70 LEU A C 1
ATOM 530 O O . LEU A 1 70 ? -2.345 -0.616 4.845 1.00 96.88 70 LEU A O 1
ATOM 534 N N . THR A 1 71 ? -0.372 0.383 4.423 1.00 98.12 71 THR A N 1
ATOM 535 C CA . THR A 1 71 ? -0.195 0.931 5.777 1.00 98.12 71 THR A CA 1
ATOM 536 C C . THR A 1 71 ? -1.327 1.892 6.130 1.00 98.12 71 THR A C 1
ATOM 538 O O . THR A 1 71 ? -1.924 1.773 7.194 1.00 98.12 71 THR A O 1
ATOM 541 N N . LEU A 1 72 ? -1.683 2.800 5.218 1.00 98.19 72 LEU A N 1
ATOM 542 C CA . LEU A 1 72 ? -2.783 3.740 5.403 1.00 98.19 72 LEU A CA 1
ATOM 543 C C . LEU A 1 72 ? -4.122 3.016 5.596 1.00 98.19 72 LEU A C 1
ATOM 545 O O . LEU A 1 72 ? -4.856 3.325 6.534 1.00 98.19 72 LEU A O 1
ATOM 549 N N . ALA A 1 73 ? -4.425 2.022 4.755 1.00 96.88 73 ALA A N 1
ATOM 550 C CA . ALA A 1 73 ? -5.639 1.219 4.877 1.00 96.88 73 ALA A CA 1
ATOM 551 C C . ALA A 1 73 ? -5.705 0.483 6.224 1.00 96.88 73 ALA A C 1
ATOM 553 O O . ALA A 1 73 ? -6.762 0.455 6.860 1.00 96.88 73 ALA A O 1
ATOM 554 N N . LYS A 1 74 ? -4.572 -0.067 6.685 1.00 94.81 74 LYS A N 1
ATOM 555 C CA . LYS A 1 74 ? -4.464 -0.686 8.007 1.00 94.81 74 LYS A CA 1
ATOM 556 C C . LYS A 1 74 ? -4.730 0.327 9.117 1.00 94.81 74 LYS A C 1
ATOM 558 O O . LYS A 1 74 ? -5.593 0.071 9.944 1.00 94.81 74 LYS A O 1
ATOM 563 N N . THR A 1 75 ? -4.077 1.485 9.101 1.00 97.81 75 THR A N 1
ATOM 564 C CA . THR A 1 75 ? -4.270 2.530 10.118 1.00 97.81 75 THR A CA 1
ATOM 565 C C . THR A 1 75 ? -5.725 2.989 10.204 1.00 97.81 75 THR A C 1
ATOM 567 O O . THR A 1 75 ? -6.267 3.134 11.296 1.00 97.81 75 THR A O 1
ATOM 570 N N . ILE A 1 76 ? -6.396 3.175 9.063 1.00 97.25 76 ILE A N 1
ATOM 571 C CA . ILE A 1 76 ? -7.817 3.552 9.033 1.00 97.25 76 ILE A CA 1
ATOM 572 C C . ILE A 1 76 ? -8.688 2.449 9.654 1.00 97.25 76 ILE A C 1
ATOM 574 O O . ILE A 1 76 ? -9.583 2.749 10.446 1.00 97.25 76 ILE A O 1
ATOM 578 N N . ARG A 1 77 ? -8.426 1.176 9.323 1.00 93.75 77 ARG A N 1
ATOM 579 C CA . ARG A 1 77 ? -9.161 0.033 9.886 1.00 93.75 77 ARG A CA 1
ATOM 580 C C . ARG A 1 77 ? -8.932 -0.101 11.390 1.00 93.75 77 ARG A C 1
ATOM 582 O O . ARG A 1 77 ? -9.903 -0.216 12.132 1.00 93.75 77 ARG A O 1
ATOM 589 N N . ASP A 1 78 ? -7.678 -0.029 11.820 1.00 94.00 78 ASP A N 1
ATOM 590 C CA . ASP A 1 78 ? -7.279 -0.136 13.222 1.00 94.00 78 ASP A CA 1
ATOM 591 C C . ASP A 1 78 ? -7.932 0.993 14.052 1.00 94.00 78 ASP A C 1
ATOM 593 O O . ASP A 1 78 ? -8.489 0.733 15.119 1.00 94.00 78 ASP A O 1
ATOM 597 N N . ASN A 1 79 ? -7.986 2.227 13.529 1.00 94.06 79 ASN A N 1
ATOM 598 C CA . ASN A 1 79 ? -8.687 3.346 14.173 1.00 94.06 79 ASN A CA 1
ATOM 599 C C . ASN A 1 79 ? -10.204 3.115 14.276 1.00 94.06 79 ASN A C 1
ATOM 601 O O . ASN A 1 79 ? -10.801 3.385 15.319 1.00 94.06 79 ASN A O 1
ATOM 605 N N . HIS A 1 80 ? -10.836 2.595 13.218 1.00 91.00 80 HIS A N 1
ATOM 606 C CA . HIS A 1 80 ? -12.271 2.285 13.219 1.00 91.00 80 HIS A CA 1
ATOM 607 C C . HIS A 1 80 ? -12.632 1.200 14.239 1.00 91.00 80 HIS A C 1
ATOM 609 O O . HIS A 1 80 ? -13.664 1.281 14.908 1.00 91.00 80 HIS A O 1
ATOM 615 N N . GLU A 1 81 ? -11.785 0.180 14.377 1.00 89.12 81 GLU A N 1
ATOM 616 C CA . GLU A 1 81 ? -11.949 -0.876 15.379 1.00 89.12 81 GLU A CA 1
ATOM 617 C C . GLU A 1 81 ? -11.736 -0.342 16.802 1.00 89.12 81 GLU A C 1
ATOM 619 O O . GLU A 1 81 ? -12.564 -0.606 17.678 1.00 89.12 81 GLU A O 1
ATOM 624 N N . ALA A 1 82 ? -10.706 0.481 17.022 1.00 88.81 82 ALA A N 1
ATOM 625 C CA . ALA A 1 82 ? -10.445 1.110 18.315 1.00 88.81 82 ALA A CA 1
ATOM 626 C C . ALA A 1 82 ? -11.622 1.983 18.783 1.00 88.81 82 ALA A C 1
ATOM 628 O O . ALA A 1 82 ? -12.084 1.835 19.916 1.00 88.81 82 ALA A O 1
ATOM 629 N N . SER A 1 83 ? -12.177 2.834 17.908 1.00 87.31 83 SER A N 1
ATOM 630 C CA . SER A 1 83 ? -13.337 3.674 18.245 1.00 87.31 83 SER A CA 1
ATOM 631 C C . SER A 1 83 ? -14.565 2.853 18.651 1.00 87.31 83 SER A C 1
ATOM 633 O O . SER A 1 83 ? -15.259 3.210 19.604 1.00 87.31 83 SER A O 1
ATOM 635 N N . LYS A 1 84 ? -14.823 1.727 17.973 1.00 85.12 84 LYS A N 1
ATOM 636 C CA . LYS A 1 84 ? -15.932 0.824 18.323 1.00 85.12 84 LYS A CA 1
ATOM 637 C C . LYS A 1 84 ? -15.743 0.165 19.687 1.00 85.12 84 LYS A C 1
ATOM 639 O O . LYS A 1 84 ? -16.717 0.000 20.416 1.00 85.12 84 LYS A O 1
ATOM 644 N N . ILE A 1 85 ? -14.519 -0.234 20.031 1.00 84.31 85 ILE A N 1
ATOM 645 C CA . ILE A 1 85 ? -14.222 -0.888 21.313 1.00 84.31 85 ILE A CA 1
ATOM 646 C C . ILE A 1 85 ? -14.372 0.104 22.470 1.00 84.31 85 ILE A C 1
ATOM 648 O O . ILE A 1 85 ? -15.024 -0.225 23.461 1.00 84.31 85 ILE A O 1
ATOM 652 N N . THR A 1 86 ? -13.833 1.319 22.334 1.00 83.69 86 THR A N 1
ATOM 653 C CA . THR A 1 86 ? -13.928 2.353 23.377 1.00 83.69 86 THR A CA 1
ATOM 654 C C . THR A 1 86 ? -15.380 2.688 23.711 1.00 83.69 86 THR A C 1
ATOM 656 O O . THR A 1 86 ? -15.743 2.682 24.884 1.00 83.69 86 THR A O 1
ATOM 659 N N . ALA A 1 87 ? -16.243 2.850 22.700 1.00 82.12 87 ALA A N 1
ATOM 660 C CA . ALA A 1 87 ? -17.667 3.114 22.917 1.00 82.12 87 ALA A CA 1
ATOM 661 C C . ALA A 1 87 ? -18.358 2.024 23.765 1.00 82.12 87 ALA A C 1
ATOM 663 O O . ALA A 1 87 ? -19.157 2.338 24.644 1.00 82.12 87 ALA A O 1
ATOM 664 N N . ARG A 1 88 ? -18.006 0.743 23.571 1.00 78.38 88 ARG A N 1
ATOM 665 C CA . ARG A 1 88 ? -18.546 -0.370 24.378 1.00 78.38 88 ARG A CA 1
ATOM 666 C C . ARG A 1 88 ? -18.064 -0.339 25.825 1.00 78.38 88 ARG A C 1
ATOM 668 O O . ARG A 1 88 ? -18.812 -0.710 26.725 1.00 78.38 88 ARG A O 1
ATOM 675 N N . ILE A 1 89 ? -16.810 0.053 26.047 1.00 82.62 89 ILE A N 1
ATOM 676 C CA . ILE A 1 89 ? -16.248 0.177 27.396 1.00 82.62 89 ILE A CA 1
ATOM 677 C C . ILE A 1 89 ? -16.967 1.293 28.150 1.00 82.62 89 ILE A C 1
ATOM 679 O O . ILE A 1 89 ? -17.302 1.110 29.319 1.00 82.62 89 ILE A O 1
ATOM 683 N N . ASP A 1 90 ? -17.223 2.419 27.489 1.00 85.31 90 ASP A N 1
ATOM 684 C CA . ASP A 1 90 ? -17.938 3.539 28.092 1.00 85.31 90 ASP A CA 1
ATOM 685 C C . ASP A 1 90 ? -19.387 3.160 28.415 1.00 85.31 90 ASP A C 1
ATOM 687 O O . ASP A 1 90 ? -19.829 3.385 29.539 1.00 85.31 90 ASP A O 1
ATOM 691 N N . GLU A 1 91 ? -20.097 2.484 27.503 1.00 82.56 91 GLU A N 1
ATOM 692 C CA . GLU A 1 91 ? -21.442 1.955 27.773 1.00 82.56 91 GLU A CA 1
ATOM 693 C C . GLU A 1 91 ? -21.460 0.993 28.973 1.00 82.56 91 GLU A C 1
ATOM 695 O O . GLU A 1 91 ? -22.268 1.167 29.885 1.00 82.56 91 GLU A O 1
ATOM 700 N N . ALA A 1 92 ? -20.536 0.028 29.029 1.00 82.69 92 ALA A N 1
ATOM 701 C CA . ALA A 1 92 ? -20.462 -0.938 30.127 1.00 82.69 92 ALA A CA 1
ATOM 702 C C . ALA A 1 92 ? -20.087 -0.285 31.471 1.00 82.69 92 ALA A C 1
ATOM 704 O O . ALA A 1 92 ? -20.609 -0.664 32.521 1.00 82.69 92 ALA A O 1
ATOM 705 N N . LYS A 1 93 ? -19.195 0.716 31.463 1.00 82.31 93 LYS A N 1
ATOM 706 C CA . LYS A 1 93 ? -18.853 1.499 32.662 1.00 82.31 93 LYS A CA 1
ATOM 707 C C . LYS A 1 93 ? -20.047 2.315 33.146 1.00 82.31 93 LYS A C 1
ATOM 709 O O . LYS A 1 93 ? -20.300 2.347 34.347 1.00 82.31 93 LYS A O 1
ATOM 714 N N . VAL A 1 94 ? -20.782 2.949 32.233 1.00 85.25 94 VAL A N 1
ATOM 715 C CA . VAL A 1 94 ? -21.997 3.707 32.559 1.00 85.25 94 VAL A CA 1
ATOM 716 C C . VAL A 1 94 ? -23.063 2.784 33.144 1.00 85.25 94 VAL A C 1
ATOM 718 O O . VAL A 1 94 ? -23.649 3.118 34.170 1.00 85.25 94 VAL A O 1
ATOM 721 N N . GLU A 1 95 ? -23.275 1.604 32.558 1.00 79.81 95 GLU A N 1
ATOM 722 C CA . GLU A 1 95 ? -24.200 0.599 33.094 1.00 79.81 95 GLU A CA 1
ATOM 723 C C . GLU A 1 95 ? -23.795 0.151 34.503 1.00 79.81 95 GLU A C 1
ATOM 725 O O . GLU A 1 95 ? -24.635 0.112 35.404 1.00 79.81 95 GLU A O 1
ATOM 730 N N . LYS A 1 96 ? -22.499 -0.091 34.732 1.00 80.12 96 LYS A N 1
ATOM 731 C CA . LYS A 1 96 ? -21.985 -0.437 36.058 1.00 80.12 96 LYS A CA 1
ATOM 732 C C . LYS A 1 96 ? -22.248 0.675 37.079 1.00 80.12 96 LYS A C 1
ATOM 734 O O . LYS A 1 96 ? -22.804 0.388 38.135 1.00 80.12 96 LYS A O 1
ATOM 739 N N . LEU A 1 97 ? -21.927 1.928 36.753 1.00 81.19 97 LEU A N 1
ATOM 740 C CA . LEU A 1 97 ? -22.164 3.074 37.641 1.00 81.19 97 LEU A CA 1
ATOM 741 C C . LEU A 1 97 ? -23.654 3.266 37.957 1.00 81.19 97 LEU A C 1
ATOM 743 O O . LEU A 1 97 ? -24.013 3.523 39.104 1.00 81.19 97 LEU A O 1
ATOM 747 N N . LEU A 1 98 ? -24.532 3.102 36.964 1.00 77.69 98 LEU A N 1
ATOM 748 C CA . LEU A 1 98 ? -25.982 3.149 37.170 1.00 77.69 98 LEU A CA 1
ATOM 749 C C . LEU A 1 98 ? -26.474 2.005 38.069 1.00 77.69 98 LEU A C 1
ATOM 751 O O . LEU A 1 98 ? -27.382 2.213 38.871 1.00 77.69 98 LEU A O 1
ATOM 755 N N . SER A 1 99 ? -25.878 0.814 37.958 1.00 78.19 99 SER A N 1
ATOM 756 C CA . SER A 1 99 ? -26.222 -0.334 38.803 1.00 78.19 99 SER A CA 1
ATOM 757 C C . SER A 1 99 ? -25.729 -0.186 40.248 1.00 78.19 99 SER A C 1
ATOM 759 O O . SER A 1 99 ? -26.455 -0.539 41.174 1.00 78.19 99 SER A O 1
ATOM 761 N N . GLU A 1 100 ? -24.533 0.379 40.456 1.00 75.88 100 GLU A N 1
ATOM 762 C CA . GLU A 1 100 ? -23.944 0.602 41.784 1.00 75.88 100 GLU A CA 1
ATOM 763 C C . GLU A 1 100 ? -24.639 1.745 42.543 1.00 75.88 100 GLU A C 1
ATOM 765 O O . GLU A 1 100 ? -24.738 1.699 43.766 1.00 75.88 100 GLU A O 1
ATOM 770 N N . HIS A 1 101 ? -25.159 2.755 41.839 1.00 71.00 101 HIS A N 1
ATOM 771 C CA . HIS A 1 101 ? -25.816 3.918 42.443 1.00 71.00 101 HIS A CA 1
ATOM 772 C C . HIS A 1 101 ? -27.344 3.856 42.459 1.00 71.00 101 HIS A C 1
ATOM 774 O O . HIS A 1 101 ? -27.979 4.893 42.627 1.00 71.00 101 HIS A O 1
ATOM 780 N N . HIS A 1 102 ? -27.956 2.677 42.315 1.00 61.50 102 HIS A N 1
ATOM 781 C CA . HIS A 1 102 ? -29.411 2.549 42.377 1.00 61.50 102 HIS A CA 1
ATOM 782 C C . HIS A 1 102 ? -29.923 2.832 43.812 1.00 61.50 102 HIS A C 1
ATOM 784 O O . HIS A 1 102 ? -29.764 1.985 44.692 1.00 61.50 102 HIS A O 1
ATOM 790 N N . PRO A 1 103 ? -30.573 3.983 44.084 1.00 59.53 103 PRO A N 1
ATOM 791 C CA . PRO A 1 103 ? -30.883 4.449 45.439 1.00 59.53 103 PRO A CA 1
ATOM 792 C C . PRO A 1 103 ? -32.196 3.858 45.995 1.00 59.53 103 PRO A C 1
ATOM 794 O O . PRO A 1 103 ? -32.931 4.535 46.704 1.00 59.53 103 PRO A O 1
ATOM 797 N N . LEU A 1 104 ? -32.533 2.611 45.640 1.00 56.50 104 LEU A N 1
ATOM 798 C CA . LEU A 1 104 ? -33.779 1.937 46.051 1.00 56.50 104 LEU A CA 1
ATOM 799 C C . LEU A 1 104 ? -33.533 0.533 46.631 1.00 56.50 104 LEU A C 1
ATOM 801 O O . LEU A 1 104 ? -34.259 -0.414 46.324 1.00 56.50 104 LEU A O 1
ATOM 805 N N . LYS A 1 105 ? -32.514 0.407 47.481 1.00 45.75 105 LYS A N 1
ATOM 806 C CA . LYS A 1 105 ? -32.454 -0.634 48.509 1.00 45.75 105 LYS A CA 1
ATOM 807 C C . LYS A 1 105 ? -32.189 0.008 49.859 1.00 45.75 105 LYS A C 1
ATOM 809 O O . LYS A 1 105 ? -31.399 0.976 49.878 1.00 45.75 105 LYS A O 1
#

Sequence (105 aa):
MPTTQTYRKAGKPMQNLTPQKDTAAWIIQVWASFILSFGSTAMGIAYLPVDGWVKGFMGMGLTFTVGSSLTLAKTIRDNHEASKITARIDEAKVEKLLSEHHPLK

Organism: NCBI:txid2530354